Protein AF-A0A9J6FSG3-F1 (afdb_monomer_lite)

Foldseek 3Di:
DDDDDPPPDPPPVVQVCVLLVVLVVVCVVLLDPVSSLVVSLVSCVPRVVDDSVCSVVCSVVCSLQPCLVVLVVVLVVVVVVCVVVVHDDDPVNSCCSRPPDPNVCSSVVVVVVVVVPPDDDDDDDDRD

Structure (mmCIF, N/CA/C/O backbone):
data_AF-A0A9J6FSG3-F1
#
_entry.id   AF-A0A9J6FSG3-F1
#
loop_
_atom_site.group_PDB
_atom_site.id
_atom_site.type_symbol
_atom_site.label_atom_id
_atom_site.label_alt_id
_atom_site.label_comp_id
_atom_site.label_asym_id
_atom_site.label_entity_id
_atom_site.label_seq_id
_atom_site.pdbx_PDB_ins_code
_atom_site.Cartn_x
_atom_site.Cartn_y
_atom_site.Cartn_z
_atom_site.occupancy
_atom_site.B_iso_or_equiv
_atom_site.auth_seq_id
_atom_site.auth_comp_id
_atom_site.auth_asym_id
_atom_site.auth_atom_id
_atom_site.pdbx_PDB_model_num
ATOM 1 N N . MET A 1 1 ? -31.574 -6.038 17.991 1.00 39.38 1 MET A N 1
ATOM 2 C CA . MET A 1 1 ? -31.765 -6.487 16.595 1.00 39.38 1 MET A CA 1
ATOM 3 C C . MET A 1 1 ? -31.814 -5.259 15.691 1.00 39.38 1 MET A C 1
ATOM 5 O O . MET A 1 1 ? -32.827 -4.576 15.675 1.00 39.38 1 MET A O 1
ATOM 9 N N . ARG A 1 2 ? -30.713 -4.919 15.010 1.00 40.78 2 ARG A N 1
ATOM 10 C CA . ARG A 1 2 ? -30.686 -3.914 13.932 1.00 40.78 2 ARG A CA 1
ATOM 11 C C . ARG A 1 2 ? -29.903 -4.501 12.762 1.00 40.78 2 ARG A C 1
ATOM 13 O O . ARG A 1 2 ? -28.725 -4.240 12.591 1.00 40.78 2 ARG A O 1
ATOM 20 N N . THR A 1 3 ? -30.571 -5.362 12.009 1.00 61.94 3 THR A N 1
ATOM 21 C CA . THR A 1 3 ? -30.168 -5.751 10.659 1.00 61.94 3 THR A CA 1
ATOM 22 C C . THR A 1 3 ? -30.867 -4.794 9.705 1.00 61.94 3 THR A C 1
ATOM 24 O O . THR A 1 3 ? -32.079 -4.891 9.516 1.00 61.94 3 THR A O 1
ATOM 27 N N . ALA A 1 4 ? -30.126 -3.851 9.134 1.00 41.97 4 ALA A N 1
ATOM 28 C CA . ALA A 1 4 ? -30.594 -3.047 8.014 1.00 41.97 4 ALA A CA 1
ATOM 29 C C . ALA A 1 4 ? -29.568 -3.166 6.890 1.00 41.97 4 ALA A C 1
ATOM 31 O O . ALA A 1 4 ? -28.612 -2.404 6.790 1.00 41.97 4 ALA A O 1
ATOM 32 N N . HIS A 1 5 ? -29.801 -4.181 6.059 1.00 46.56 5 HIS A N 1
ATOM 33 C CA . HIS A 1 5 ? -29.325 -4.277 4.690 1.00 46.56 5 HIS A CA 1
ATOM 34 C C . HIS A 1 5 ? -29.430 -2.909 3.991 1.00 46.56 5 HIS A C 1
ATOM 36 O O . HIS A 1 5 ? -30.512 -2.499 3.576 1.00 46.56 5 HIS A O 1
ATOM 42 N N . ARG A 1 6 ? -28.300 -2.224 3.808 1.00 40.53 6 ARG A N 1
ATOM 43 C CA . ARG A 1 6 ? -28.136 -1.193 2.775 1.00 40.53 6 ARG A CA 1
ATOM 44 C C . ARG A 1 6 ? -26.904 -1.530 1.945 1.00 40.53 6 ARG A C 1
ATOM 46 O O . ARG A 1 6 ? -25.897 -0.832 1.944 1.00 40.53 6 ARG A O 1
ATOM 53 N N . TRP A 1 7 ? -27.001 -2.657 1.244 1.00 37.88 7 TRP A N 1
ATOM 54 C CA . TRP A 1 7 ? -26.166 -2.953 0.082 1.00 37.88 7 TRP A CA 1
ATOM 55 C C . TRP A 1 7 ? -26.536 -1.934 -1.008 1.00 37.88 7 TRP A C 1
ATOM 57 O O . TRP A 1 7 ? -27.483 -2.120 -1.762 1.00 37.88 7 TRP A O 1
ATOM 67 N N . GLY A 1 8 ? -25.875 -0.780 -0.961 1.00 49.06 8 GLY A N 1
ATOM 68 C CA . GLY A 1 8 ? -26.178 0.403 -1.774 1.00 49.06 8 GLY A CA 1
ATOM 69 C C . GLY A 1 8 ? -25.783 1.706 -1.077 1.00 49.06 8 GLY A C 1
ATOM 70 O O . GLY A 1 8 ? -26.466 2.717 -1.214 1.00 49.06 8 GLY A O 1
ATOM 71 N N . GLY A 1 9 ? -24.752 1.663 -0.229 1.00 47.75 9 GLY A N 1
ATOM 72 C CA . GLY A 1 9 ? -24.326 2.812 0.554 1.00 47.75 9 GLY A CA 1
ATOM 73 C C . GLY A 1 9 ? -23.636 3.831 -0.336 1.00 47.75 9 GLY A C 1
ATOM 74 O O . GLY A 1 9 ? -22.488 3.629 -0.718 1.00 47.75 9 GLY A O 1
ATOM 75 N N . GLU A 1 10 ? -24.322 4.938 -0.602 1.00 52.41 10 GLU A N 1
ATOM 76 C CA . GLU A 1 10 ? -23.725 6.233 -0.930 1.00 52.41 10 GLU A CA 1
ATOM 77 C C . GLU A 1 10 ? -22.832 6.664 0.254 1.00 52.41 10 GLU A C 1
ATOM 79 O O . GLU A 1 10 ? -23.179 7.522 1.063 1.00 52.41 10 GLU A O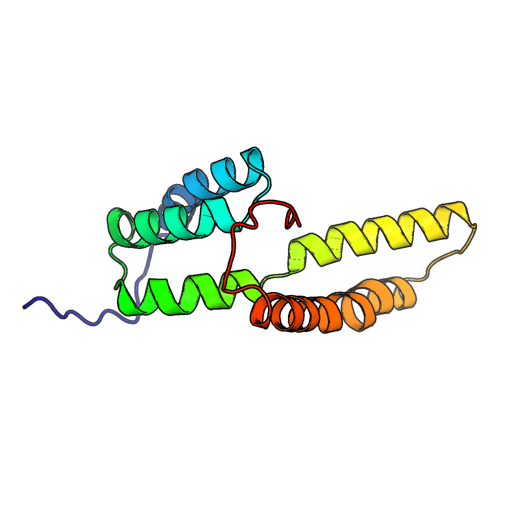 1
ATOM 84 N N . GLN A 1 11 ? -21.720 5.959 0.458 1.00 61.81 11 GLN A N 1
ATOM 85 C CA . GLN A 1 11 ? -20.679 6.377 1.378 1.00 61.81 11 GLN A CA 1
ATOM 86 C C . GLN A 1 11 ? -19.972 7.527 0.685 1.00 61.81 11 GLN A C 1
ATOM 88 O O . GLN A 1 11 ? -19.386 7.336 -0.380 1.00 61.81 11 GLN A O 1
ATOM 93 N N . ASP A 1 12 ? -20.054 8.721 1.269 1.00 74.88 12 ASP A N 1
ATOM 94 C CA . ASP A 1 12 ? -19.366 9.879 0.719 1.00 74.88 12 ASP A CA 1
ATOM 95 C C . ASP A 1 12 ? -17.871 9.524 0.570 1.00 74.88 12 ASP A C 1
ATOM 97 O O . ASP A 1 12 ? -17.215 9.214 1.578 1.00 74.88 12 ASP A O 1
ATOM 101 N N . PRO A 1 13 ? -17.308 9.536 -0.656 1.00 75.50 13 PRO A N 1
ATOM 102 C CA . PRO A 1 13 ? -15.922 9.137 -0.893 1.00 75.50 13 PRO A CA 1
ATOM 103 C C . PRO A 1 13 ? -14.940 9.939 -0.038 1.00 75.50 13 PRO A C 1
ATOM 105 O O . PRO A 1 13 ? -13.875 9.448 0.335 1.00 75.50 13 PRO A O 1
ATOM 108 N N . ARG A 1 14 ? -15.312 11.175 0.324 1.00 78.12 14 ARG A N 1
ATOM 109 C CA . ARG A 1 14 ? -14.506 12.050 1.178 1.00 78.12 14 ARG A CA 1
ATOM 110 C C . ARG A 1 14 ? -14.527 11.587 2.629 1.00 78.12 14 ARG A C 1
ATOM 112 O O . ARG A 1 14 ? -13.504 11.696 3.302 1.00 78.12 14 ARG A O 1
ATOM 119 N N . ARG A 1 15 ? -15.656 11.063 3.121 1.00 78.25 15 ARG A N 1
ATOM 120 C CA . ARG A 1 15 ? -15.747 10.474 4.467 1.00 78.25 15 ARG A CA 1
ATOM 121 C C . ARG A 1 15 ? -14.908 9.204 4.545 1.00 78.25 15 ARG A C 1
ATOM 123 O O . ARG A 1 15 ? -14.107 9.085 5.466 1.00 78.25 15 ARG A O 1
ATOM 130 N N . PHE A 1 16 ? -15.026 8.321 3.554 1.00 80.69 16 PHE A N 1
ATOM 131 C CA . PHE A 1 16 ? -14.213 7.106 3.477 1.00 80.69 16 PHE A CA 1
ATOM 132 C C . PHE A 1 16 ? -12.714 7.436 3.444 1.00 80.69 16 PHE A C 1
ATOM 134 O O . PHE A 1 16 ? -11.950 6.941 4.269 1.00 80.69 16 PHE A O 1
ATOM 141 N N . LEU A 1 17 ? -12.303 8.370 2.577 1.00 82.06 17 LEU A N 1
ATOM 142 C CA . LEU A 1 17 ? -10.909 8.801 2.484 1.00 82.06 17 LEU A CA 1
ATOM 143 C C . LEU A 1 17 ? -10.382 9.368 3.809 1.00 82.06 17 LEU A C 1
ATOM 145 O O . LEU A 1 17 ? -9.268 9.036 4.200 1.00 82.06 17 LEU A O 1
ATOM 149 N N . ARG A 1 18 ? -11.166 10.191 4.520 1.00 81.94 18 ARG A N 1
ATOM 150 C CA . ARG A 1 18 ? -10.767 10.755 5.824 1.00 81.94 18 ARG A CA 1
ATOM 151 C C . ARG A 1 18 ? -10.538 9.676 6.880 1.00 81.94 18 ARG A C 1
ATOM 153 O O . ARG A 1 18 ? -9.564 9.767 7.621 1.00 81.94 18 ARG A O 1
ATOM 160 N N . VAL A 1 19 ? -11.405 8.666 6.924 1.00 82.75 19 VAL A N 1
ATOM 161 C CA . VAL A 1 19 ? -11.291 7.538 7.860 1.00 82.75 19 VAL A CA 1
ATOM 162 C C . VAL A 1 19 ? -10.062 6.683 7.541 1.00 82.75 19 VAL A C 1
ATOM 164 O O . VAL A 1 19 ? -9.311 6.326 8.443 1.00 82.75 19 VAL A O 1
ATOM 167 N N . THR A 1 20 ? -9.794 6.409 6.262 1.00 82.19 20 THR A N 1
ATOM 168 C CA . THR A 1 20 ? -8.644 5.589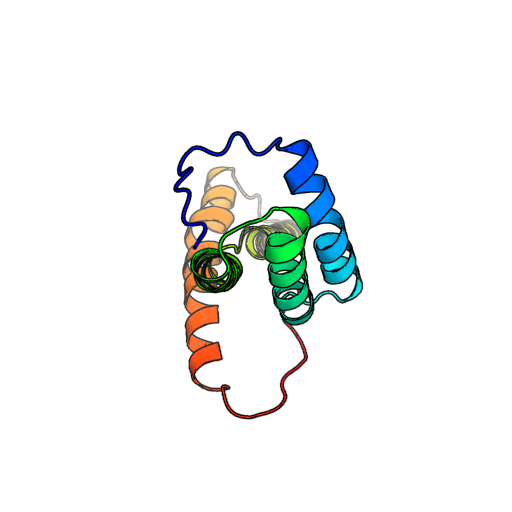 5.839 1.00 82.19 20 THR A CA 1
ATOM 169 C C . THR A 1 20 ? -7.311 6.356 5.840 1.00 82.19 20 THR A C 1
ATOM 171 O O . THR A 1 20 ? -6.245 5.743 5.875 1.00 82.19 20 THR A O 1
ATOM 174 N N . LEU A 1 21 ? -7.327 7.694 5.852 1.00 85.25 21 LEU A N 1
ATOM 175 C CA . LEU A 1 21 ? -6.109 8.513 5.831 1.00 85.25 21 LEU A CA 1
ATOM 176 C C . LEU A 1 21 ? -5.222 8.273 7.062 1.00 85.25 21 LEU A C 1
ATOM 178 O O . LEU A 1 21 ? -4.007 8.139 6.930 1.00 85.25 21 LEU A O 1
ATOM 182 N N . ALA A 1 22 ? -5.813 8.206 8.256 1.00 85.06 22 ALA A N 1
ATOM 183 C CA . ALA A 1 22 ? -5.077 8.000 9.502 1.00 85.06 22 ALA A CA 1
ATOM 184 C C . ALA A 1 22 ? -4.298 6.664 9.529 1.00 85.06 22 ALA A C 1
ATOM 186 O O . ALA A 1 22 ? -3.079 6.702 9.750 1.00 85.06 22 ALA A O 1
ATOM 187 N N . PRO A 1 23 ? -4.919 5.497 9.246 1.00 83.62 23 PRO A N 1
ATOM 188 C CA . PRO A 1 23 ? -4.180 4.243 9.147 1.00 83.62 23 PRO A CA 1
ATOM 189 C C . PRO A 1 23 ? -3.208 4.231 7.960 1.00 83.62 23 PRO A C 1
ATOM 191 O O . PRO A 1 23 ? -2.135 3.647 8.087 1.00 83.62 23 PRO A O 1
ATOM 194 N N . ALA A 1 24 ? -3.496 4.921 6.849 1.00 82.88 24 ALA A N 1
ATOM 195 C CA . ALA A 1 24 ? -2.567 5.029 5.719 1.00 82.88 24 ALA A CA 1
ATOM 196 C C . ALA A 1 24 ? -1.286 5.806 6.072 1.00 82.88 24 ALA A C 1
ATOM 198 O O . ALA A 1 24 ? -0.182 5.356 5.765 1.00 82.88 24 ALA A O 1
ATOM 199 N N . VAL A 1 25 ? -1.402 6.938 6.772 1.00 85.12 25 VAL A N 1
ATOM 200 C CA . VAL A 1 25 ? -0.243 7.707 7.257 1.00 85.12 25 VAL A CA 1
ATOM 201 C C . VAL A 1 25 ? 0.550 6.897 8.280 1.00 85.12 25 VAL A C 1
ATOM 203 O O . VAL A 1 25 ? 1.782 6.911 8.259 1.00 85.12 25 VAL A O 1
ATOM 206 N N . LYS A 1 26 ? -0.131 6.149 9.154 1.00 84.19 26 LYS A N 1
ATOM 207 C CA . LYS A 1 26 ? 0.536 5.261 10.111 1.00 84.19 26 LYS A CA 1
ATOM 208 C C . LYS A 1 26 ? 1.275 4.118 9.405 1.00 84.19 26 LYS A C 1
ATOM 210 O O . LYS A 1 26 ? 2.424 3.855 9.746 1.00 84.19 26 LYS A O 1
ATOM 215 N N . ALA A 1 27 ? 0.665 3.512 8.384 1.00 80.75 27 ALA A N 1
ATOM 216 C CA . ALA A 1 27 ? 1.286 2.496 7.532 1.00 80.75 27 ALA A CA 1
ATOM 217 C C . ALA A 1 27 ? 2.531 3.030 6.818 1.00 80.75 27 ALA A C 1
ATOM 219 O O . ALA A 1 27 ? 3.546 2.346 6.734 1.00 80.75 27 ALA A O 1
ATOM 220 N N . PHE A 1 28 ? 2.455 4.263 6.312 1.00 80.75 28 PHE A N 1
ATOM 221 C CA . PHE A 1 28 ? 3.568 4.921 5.640 1.00 80.75 28 PHE A CA 1
ATOM 222 C C . PHE A 1 28 ? 4.727 5.180 6.608 1.00 80.75 28 PHE A C 1
ATOM 224 O O . PHE A 1 28 ? 5.877 4.907 6.283 1.00 80.75 28 PHE A O 1
ATOM 231 N N . ARG A 1 29 ? 4.422 5.636 7.830 1.00 84.06 29 ARG A N 1
ATOM 232 C CA . ARG A 1 29 ? 5.422 5.874 8.882 1.00 84.06 29 ARG A CA 1
ATOM 233 C C . ARG A 1 29 ? 6.086 4.596 9.387 1.00 84.06 29 ARG A C 1
ATOM 235 O O . ARG A 1 29 ? 7.284 4.602 9.636 1.00 84.06 29 ARG A O 1
ATOM 242 N N . SER A 1 30 ? 5.324 3.518 9.561 1.00 79.94 30 SER A N 1
ATOM 243 C CA . SER A 1 30 ? 5.851 2.226 10.022 1.00 79.94 30 SER A CA 1
ATOM 244 C C . SER A 1 30 ? 6.432 1.375 8.891 1.00 79.94 30 SER A C 1
ATOM 246 O O . SER A 1 30 ? 6.985 0.306 9.149 1.00 79.94 30 SER A O 1
ATOM 248 N N . ALA A 1 31 ? 6.257 1.821 7.644 1.00 73.75 31 ALA A N 1
ATOM 249 C CA . ALA A 1 31 ? 6.574 1.103 6.418 1.00 73.75 31 ALA A CA 1
ATOM 250 C C . ALA A 1 31 ? 5.934 -0.305 6.326 1.00 73.75 31 ALA A C 1
ATOM 252 O O . ALA A 1 31 ? 6.277 -1.089 5.449 1.00 73.75 31 ALA A O 1
ATOM 253 N N . SER A 1 32 ? 4.982 -0.664 7.193 1.00 73.19 32 SER A N 1
ATOM 254 C CA . SER A 1 32 ? 4.502 -2.042 7.333 1.00 73.19 32 SER A CA 1
ATOM 255 C C . SER A 1 32 ? 2.990 -2.142 7.186 1.00 73.19 32 SER A C 1
ATOM 257 O O . SER A 1 32 ? 2.232 -1.524 7.932 1.00 73.19 32 SER A O 1
ATOM 259 N N . ARG A 1 33 ? 2.538 -3.007 6.268 1.00 70.25 33 ARG A N 1
ATOM 260 C CA . ARG A 1 33 ? 1.108 -3.321 6.099 1.00 70.25 33 ARG A CA 1
ATOM 261 C C . ARG A 1 33 ? 0.530 -4.115 7.267 1.00 70.25 33 ARG A C 1
ATOM 263 O O . ARG A 1 33 ? -0.636 -3.951 7.597 1.00 70.25 33 ARG A O 1
ATOM 270 N N . ALA A 1 34 ? 1.337 -4.955 7.916 1.00 72.31 34 ALA A N 1
ATOM 271 C CA . ALA A 1 34 ? 0.877 -5.763 9.046 1.00 72.31 34 ALA A CA 1
ATOM 272 C C . ALA A 1 34 ? 0.465 -4.902 10.251 1.00 72.31 34 ALA A C 1
ATOM 274 O O . ALA A 1 34 ? -0.377 -5.316 11.040 1.00 72.31 34 ALA A O 1
ATOM 275 N N . VAL A 1 35 ? 1.039 -3.700 10.362 1.00 73.00 35 VAL A N 1
ATOM 276 C CA . VAL A 1 35 ? 0.731 -2.738 11.425 1.00 73.00 35 VAL A CA 1
ATOM 277 C C . VAL A 1 35 ? -0.557 -1.970 11.124 1.00 73.00 35 VAL A C 1
ATOM 279 O O . VAL A 1 35 ? -1.293 -1.643 12.042 1.00 73.00 35 VAL A O 1
ATOM 282 N N . SER A 1 36 ? -0.863 -1.702 9.852 1.00 79.19 36 SER A N 1
ATOM 283 C CA . SER A 1 36 ? -2.016 -0.875 9.482 1.00 79.19 36 SER A CA 1
ATOM 284 C C . SER A 1 36 ? -3.308 -1.644 9.232 1.00 79.19 36 SER A C 1
ATOM 286 O O . SER A 1 36 ? -4.376 -1.049 9.321 1.00 79.19 36 SER A O 1
ATOM 288 N N . VAL A 1 37 ? -3.249 -2.941 8.916 1.00 81.19 37 VAL A N 1
ATOM 289 C CA . VAL A 1 37 ? -4.446 -3.781 8.723 1.00 81.19 37 VAL A CA 1
ATOM 290 C C . VAL A 1 37 ? -5.377 -3.788 9.946 1.00 81.19 37 VAL A C 1
ATOM 292 O O . VAL A 1 37 ? -6.559 -3.513 9.738 1.00 81.19 37 VAL A O 1
ATOM 295 N N . PRO A 1 38 ? -4.917 -4.053 11.189 1.00 82.56 38 PRO A N 1
ATOM 296 C CA . PRO A 1 38 ? -5.809 -4.033 12.353 1.00 82.56 38 PRO A CA 1
ATOM 297 C C . PRO A 1 38 ? -6.416 -2.644 12.586 1.00 82.56 38 PRO A C 1
ATOM 299 O O . PRO A 1 38 ? -7.629 -2.530 12.728 1.00 82.56 38 PRO A O 1
ATOM 302 N N . ASP A 1 39 ? -5.605 -1.591 12.479 1.00 84.06 39 ASP A N 1
ATOM 303 C CA . ASP A 1 39 ? -6.061 -0.205 12.632 1.00 84.06 39 ASP A CA 1
ATOM 304 C C . ASP A 1 39 ? -7.070 0.217 11.554 1.00 84.06 39 ASP A C 1
ATOM 306 O O . ASP A 1 39 ? -7.944 1.047 11.789 1.00 84.06 39 ASP A O 1
ATOM 310 N N . THR A 1 40 ? -6.949 -0.333 10.343 1.00 84.06 40 THR A N 1
ATOM 311 C CA . THR A 1 40 ? -7.891 -0.058 9.250 1.00 84.06 40 THR A CA 1
ATOM 312 C C . THR A 1 40 ? -9.217 -0.773 9.476 1.00 84.06 40 THR A C 1
ATOM 314 O O . THR A 1 40 ? -10.259 -0.223 9.137 1.00 84.06 40 THR A O 1
ATOM 317 N N . ILE A 1 41 ? -9.195 -1.983 10.044 1.00 85.69 41 ILE A N 1
ATOM 318 C CA . ILE A 1 41 ? -10.412 -2.724 10.394 1.00 85.69 41 ILE A CA 1
ATOM 319 C C . ILE A 1 41 ? -11.181 -1.961 11.478 1.00 85.69 41 ILE A C 1
ATOM 321 O O . ILE A 1 41 ? -12.357 -1.684 11.280 1.00 85.69 41 ILE A O 1
ATOM 325 N N . GLU A 1 42 ? -10.506 -1.540 12.549 1.00 85.00 42 GLU A N 1
ATOM 326 C CA . GLU A 1 42 ? -11.118 -0.773 13.644 1.00 85.00 42 GLU A CA 1
ATOM 327 C C . GLU A 1 42 ? -11.681 0.570 13.150 1.00 85.00 42 GLU A C 1
ATOM 329 O O . GLU A 1 42 ? -12.847 0.883 13.378 1.00 85.00 42 GLU A O 1
ATOM 334 N N . ALA A 1 43 ? -10.913 1.317 12.347 1.00 83.38 43 ALA A N 1
ATOM 335 C CA . ALA A 1 43 ? -11.381 2.577 11.769 1.00 83.38 43 ALA A CA 1
ATOM 336 C C . ALA A 1 43 ? -12.612 2.404 10.854 1.00 83.38 43 ALA A C 1
ATOM 338 O O . ALA A 1 43 ? -13.475 3.282 10.802 1.00 83.38 43 ALA A O 1
ATOM 339 N N . LEU A 1 44 ? -12.711 1.293 10.118 1.00 81.88 44 LEU A N 1
ATOM 340 C CA . LEU A 1 44 ? -13.843 1.005 9.231 1.00 81.88 44 LEU A CA 1
ATOM 341 C C . LEU A 1 44 ? -15.077 0.489 9.984 1.00 81.88 44 LEU A C 1
ATOM 343 O O . LEU A 1 44 ? -16.198 0.798 9.580 1.00 81.88 44 LEU A O 1
ATOM 347 N N . GLU A 1 45 ? -14.883 -0.263 11.064 1.00 83.94 45 GLU A N 1
ATOM 348 C CA . GLU A 1 45 ? -15.965 -0.721 11.939 1.00 83.94 45 GLU A CA 1
ATOM 349 C C . GLU A 1 45 ? -16.556 0.457 12.734 1.00 83.94 45 GLU A C 1
ATOM 351 O O . GLU A 1 45 ? -17.772 0.635 12.745 1.00 83.94 45 GLU A O 1
ATOM 356 N N . GLU A 1 46 ? -15.718 1.325 13.314 1.00 80.00 46 GLU A N 1
ATOM 357 C CA . GLU A 1 46 ? -16.176 2.429 14.169 1.00 80.00 46 GLU A CA 1
ATOM 358 C C . GLU A 1 46 ? -16.628 3.675 13.392 1.00 80.00 46 GLU A C 1
ATOM 360 O O . GLU A 1 46 ? -17.675 4.255 13.685 1.00 80.00 46 GLU A O 1
ATOM 365 N N . ALA A 1 47 ? -15.852 4.131 12.402 1.00 76.62 47 ALA A N 1
ATOM 366 C CA . ALA A 1 47 ? -16.096 5.431 11.769 1.00 76.62 47 ALA A CA 1
ATOM 367 C C . ALA A 1 47 ? -16.943 5.350 10.489 1.00 76.62 47 ALA A C 1
ATOM 369 O O . ALA A 1 47 ? -17.537 6.361 10.082 1.00 76.62 47 ALA A O 1
ATOM 370 N N . ALA A 1 48 ? -17.007 4.175 9.854 1.00 72.31 48 ALA A N 1
ATOM 371 C CA . ALA A 1 48 ? -17.795 3.934 8.643 1.00 72.31 48 ALA A CA 1
ATOM 372 C C . ALA A 1 48 ? -19.032 3.037 8.865 1.00 72.31 48 ALA A C 1
ATOM 374 O O . ALA A 1 48 ? -19.793 2.859 7.912 1.00 72.31 48 ALA A O 1
ATOM 375 N N . ASP A 1 49 ? -19.262 2.553 10.098 1.00 77.62 49 ASP A N 1
ATOM 376 C CA . ASP A 1 49 ? -20.404 1.702 10.492 1.00 77.62 49 ASP A CA 1
ATOM 377 C C . ASP A 1 49 ? -20.573 0.489 9.556 1.00 77.62 49 ASP A C 1
ATOM 379 O O . ASP A 1 49 ? -21.671 0.128 9.130 1.00 77.62 49 ASP A O 1
ATOM 383 N N . LEU A 1 50 ? -19.444 -0.098 9.142 1.00 79.19 50 LEU A N 1
ATOM 384 C CA . LEU A 1 50 ? -19.427 -1.254 8.253 1.00 79.19 50 LEU A CA 1
ATOM 385 C C . LEU A 1 50 ? -19.538 -2.549 9.051 1.00 79.19 50 LEU A C 1
ATOM 387 O O . LEU A 1 50 ? -18.986 -2.688 10.138 1.00 79.19 50 LEU A O 1
ATOM 391 N N . GLU A 1 51 ? -20.216 -3.538 8.469 1.00 82.56 51 GLU A N 1
ATOM 392 C CA . GLU A 1 51 ? -20.448 -4.803 9.151 1.00 82.56 51 GLU A CA 1
ATOM 393 C C . GLU A 1 51 ? -19.124 -5.561 9.396 1.00 82.56 51 GLU A C 1
ATOM 395 O O . GLU A 1 51 ? -18.451 -5.939 8.423 1.00 82.56 51 GLU A O 1
ATOM 400 N N . PRO A 1 52 ? -18.761 -5.859 10.665 1.00 81.38 52 PRO A N 1
ATOM 401 C CA . PRO A 1 52 ? -17.466 -6.451 11.027 1.00 81.38 52 PRO A CA 1
ATOM 402 C C . PRO A 1 52 ? -17.162 -7.750 10.281 1.00 81.38 52 PRO A C 1
ATOM 404 O O . PRO A 1 52 ? -16.023 -8.056 9.929 1.00 81.38 52 PRO A O 1
ATOM 407 N N . ARG A 1 53 ? -18.209 -8.531 9.985 1.00 82.94 53 ARG A N 1
ATOM 408 C CA . ARG A 1 53 ? -18.097 -9.801 9.261 1.00 82.94 53 ARG A CA 1
ATOM 409 C C . ARG A 1 53 ? -17.566 -9.621 7.839 1.00 82.94 53 ARG A C 1
ATOM 411 O O . ARG A 1 53 ? -16.807 -10.461 7.366 1.00 82.94 53 ARG A O 1
ATOM 418 N N . ILE A 1 54 ? -17.967 -8.546 7.165 1.00 82.25 54 ILE A N 1
ATOM 419 C CA . ILE A 1 54 ? -17.563 -8.257 5.787 1.00 82.25 54 ILE A CA 1
ATOM 420 C C . ILE A 1 54 ? -16.167 -7.632 5.794 1.00 82.25 54 ILE A C 1
ATOM 422 O O . ILE A 1 54 ? -15.291 -8.083 5.058 1.00 82.25 54 ILE A O 1
ATOM 426 N N . VAL A 1 55 ? -15.926 -6.654 6.673 1.00 83.75 55 VAL A N 1
ATOM 427 C CA . VAL A 1 55 ? -14.642 -5.938 6.775 1.00 83.75 55 VAL A CA 1
ATOM 428 C C . VAL A 1 55 ? -13.496 -6.899 7.102 1.00 83.75 55 VAL A C 1
ATOM 430 O O . VAL A 1 55 ? -12.487 -6.920 6.396 1.00 83.75 55 VAL A O 1
ATOM 433 N N . ARG A 1 56 ? -13.667 -7.769 8.104 1.00 83.75 56 ARG A N 1
ATOM 434 C CA . ARG A 1 56 ? -12.629 -8.721 8.540 1.00 83.75 56 ARG A CA 1
ATOM 435 C C . ARG A 1 56 ? -12.332 -9.829 7.530 1.00 83.75 56 ARG A C 1
ATOM 437 O O . ARG A 1 56 ? -11.298 -10.477 7.648 1.00 83.75 56 ARG A O 1
ATOM 444 N N . PHE A 1 57 ? -13.201 -10.047 6.544 1.00 84.69 57 PHE A N 1
ATOM 445 C CA . PHE A 1 57 ? -12.940 -10.976 5.445 1.00 84.69 57 PHE A CA 1
ATOM 446 C C . PHE A 1 57 ? -12.314 -10.259 4.243 1.00 84.69 57 PHE A C 1
ATOM 448 O O . PHE A 1 57 ? -11.282 -10.682 3.728 1.00 84.69 57 PHE A O 1
ATOM 455 N N . VAL A 1 58 ? -12.904 -9.140 3.821 1.00 84.62 58 VAL A N 1
ATOM 456 C CA . VAL A 1 58 ? -12.511 -8.438 2.593 1.00 84.62 58 VAL A CA 1
ATOM 457 C C . VAL A 1 58 ? -11.194 -7.683 2.760 1.00 84.62 58 VAL A C 1
ATOM 459 O O . VAL A 1 58 ? -10.356 -7.743 1.862 1.00 84.62 58 VAL A O 1
ATOM 462 N N . ILE A 1 59 ? -10.966 -7.005 3.892 1.00 84.06 59 ILE A N 1
ATOM 463 C CA . ILE A 1 59 ? -9.755 -6.192 4.094 1.00 84.06 59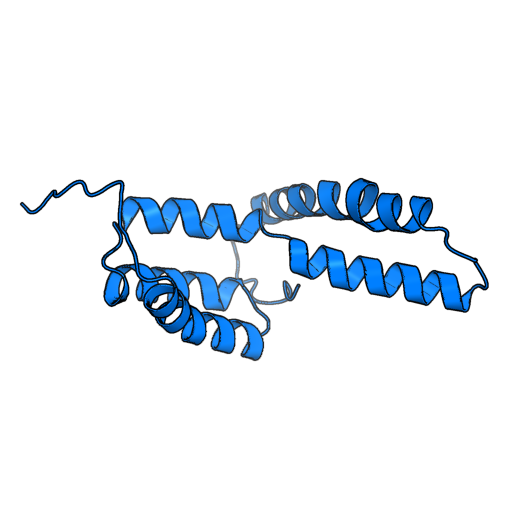 ILE A CA 1
ATOM 464 C C . ILE A 1 59 ? -8.481 -7.054 4.095 1.00 84.06 59 ILE A C 1
ATOM 466 O O . ILE A 1 59 ? -7.563 -6.724 3.340 1.00 84.06 59 ILE A O 1
ATOM 470 N N . PRO A 1 60 ? -8.389 -8.179 4.836 1.00 78.69 60 PRO A N 1
ATOM 471 C CA . PRO A 1 60 ? -7.193 -9.022 4.798 1.00 78.69 60 PRO A CA 1
ATOM 472 C C . PRO A 1 60 ? -6.971 -9.702 3.445 1.00 78.69 60 PRO A C 1
ATOM 474 O O . PRO A 1 60 ? -5.828 -9.849 3.014 1.00 78.69 60 PRO A O 1
ATOM 477 N N . VAL A 1 61 ? -8.039 -10.098 2.746 1.00 81.38 61 VAL A N 1
ATOM 478 C CA . VAL A 1 61 ? -7.926 -10.685 1.402 1.00 81.38 61 VAL A CA 1
ATOM 479 C C . VAL A 1 61 ? -7.445 -9.630 0.400 1.00 81.38 61 VAL A C 1
ATOM 481 O O . VAL A 1 61 ? -6.473 -9.855 -0.319 1.00 81.38 61 VAL A O 1
ATOM 484 N N . GLY A 1 62 ? -8.049 -8.441 0.404 1.00 73.06 62 GLY A N 1
ATOM 485 C CA . GLY A 1 62 ? -7.695 -7.341 -0.496 1.00 73.06 62 GLY A CA 1
ATOM 486 C C . GLY A 1 62 ? -6.292 -6.782 -0.256 1.00 73.06 62 GLY A C 1
ATOM 487 O O . GLY A 1 62 ? -5.581 -6.476 -1.212 1.00 73.06 62 GLY A O 1
ATOM 488 N N . ALA A 1 63 ? -5.847 -6.714 1.002 1.00 73.44 63 ALA A N 1
ATOM 489 C CA . ALA A 1 63 ? -4.498 -6.271 1.350 1.00 73.44 63 ALA A CA 1
ATOM 490 C C . ALA A 1 63 ? -3.395 -7.201 0.811 1.00 73.44 63 ALA A C 1
ATOM 492 O O . ALA A 1 63 ? -2.279 -6.741 0.578 1.00 73.44 63 ALA A O 1
ATOM 493 N N . ASN A 1 64 ? -3.700 -8.485 0.596 1.00 70.19 64 ASN A N 1
ATOM 494 C CA . ASN A 1 64 ? -2.763 -9.446 0.010 1.00 70.19 64 ASN A CA 1
ATOM 495 C C . ASN A 1 64 ? -2.745 -9.399 -1.524 1.00 70.19 64 ASN A C 1
ATOM 497 O O . ASN A 1 64 ? -1.691 -9.580 -2.124 1.00 70.19 64 ASN A O 1
ATOM 501 N N . VAL A 1 65 ? -3.891 -9.139 -2.158 1.00 69.00 65 VAL A N 1
ATOM 502 C CA . VAL A 1 65 ? -4.006 -9.106 -3.628 1.00 69.00 65 VAL A CA 1
ATOM 503 C C . VAL A 1 65 ? -3.571 -7.749 -4.206 1.00 69.00 65 VAL A C 1
ATOM 505 O O . VAL A 1 65 ? -3.111 -7.670 -5.345 1.00 69.00 65 VAL A O 1
ATOM 508 N N . SER A 1 66 ? -3.676 -6.663 -3.432 1.00 70.38 66 SER A N 1
ATOM 509 C CA . SER A 1 66 ? -3.335 -5.311 -3.889 1.00 70.38 66 SER A CA 1
ATOM 510 C C . SER A 1 66 ? -1.825 -5.071 -3.899 1.00 70.38 66 SER A C 1
ATOM 512 O O . SER A 1 66 ? -1.220 -4.637 -2.916 1.00 70.38 66 SER A O 1
ATOM 514 N N . MET A 1 67 ? -1.211 -5.344 -5.048 1.00 67.88 67 MET A N 1
ATOM 515 C CA . MET A 1 67 ? 0.242 -5.324 -5.207 1.00 67.88 67 MET A CA 1
ATOM 516 C C . MET A 1 67 ? 0.777 -4.251 -6.171 1.00 67.88 67 MET A C 1
ATOM 518 O O . MET A 1 67 ? 1.913 -4.313 -6.638 1.00 67.88 67 MET A O 1
ATOM 522 N N . SER A 1 68 ? -0.007 -3.205 -6.436 1.00 73.94 68 SER A N 1
ATOM 523 C CA . SER A 1 68 ? 0.373 -2.119 -7.356 1.00 73.94 68 SER A CA 1
ATOM 524 C C . SER A 1 68 ? 1.612 -1.331 -6.919 1.00 73.94 68 SER A C 1
ATOM 526 O O . SER A 1 68 ? 2.401 -0.918 -7.765 1.00 73.94 68 SER A O 1
ATOM 528 N N . GLY A 1 69 ? 1.809 -1.138 -5.611 1.00 69.94 69 GLY A N 1
ATOM 529 C CA . GLY A 1 69 ? 2.960 -0.396 -5.087 1.00 69.94 69 GLY A CA 1
ATOM 530 C C . GLY A 1 69 ? 4.292 -1.095 -5.364 1.00 69.94 69 GLY A C 1
ATOM 531 O O . GLY A 1 69 ? 5.250 -0.448 -5.780 1.00 69.94 69 GLY A O 1
ATOM 532 N N . THR A 1 70 ? 4.354 -2.421 -5.195 1.00 73.50 70 THR A N 1
ATOM 533 C CA . THR A 1 70 ? 5.596 -3.176 -5.433 1.00 73.50 70 THR A CA 1
ATOM 534 C C . THR A 1 70 ? 5.917 -3.274 -6.902 1.00 73.50 70 THR A C 1
ATOM 536 O O . THR A 1 70 ? 7.076 -3.124 -7.273 1.00 73.50 70 THR A O 1
ATOM 539 N N . ALA A 1 71 ? 4.886 -3.473 -7.726 1.00 73.94 71 ALA A N 1
ATOM 540 C CA . ALA A 1 71 ? 5.000 -3.447 -9.177 1.00 73.94 71 ALA A CA 1
ATOM 541 C C . ALA A 1 71 ? 5.788 -2.232 -9.638 1.00 73.94 71 ALA A C 1
ATOM 543 O O . ALA A 1 71 ? 6.746 -2.347 -10.390 1.00 73.94 71 ALA A O 1
ATOM 544 N N . LEU A 1 72 ? 5.364 -1.063 -9.151 1.00 76.44 72 LEU A N 1
ATOM 545 C CA . LEU A 1 72 ? 5.906 0.216 -9.561 1.00 76.44 72 LEU A CA 1
ATOM 546 C C . LEU A 1 72 ? 7.370 0.335 -9.169 1.00 76.44 72 LEU A C 1
ATOM 548 O O . LEU A 1 72 ? 8.187 0.622 -10.035 1.00 76.44 72 LEU A O 1
ATOM 552 N N . VAL A 1 73 ? 7.717 0.050 -7.914 1.00 83.19 73 VAL A N 1
ATOM 553 C CA . VAL A 1 73 ? 9.102 0.203 -7.449 1.00 83.19 73 VAL A CA 1
ATOM 554 C C . VAL A 1 73 ? 10.042 -0.781 -8.140 1.00 83.19 73 VAL A C 1
ATOM 556 O O . VAL A 1 73 ? 11.119 -0.388 -8.575 1.00 83.19 73 VAL A O 1
ATOM 559 N N . VAL A 1 74 ? 9.626 -2.037 -8.310 1.00 82.25 74 VAL A N 1
ATOM 560 C CA . VAL A 1 74 ? 10.453 -3.044 -8.988 1.00 82.25 74 VAL A CA 1
ATOM 561 C C . VAL A 1 74 ? 10.568 -2.735 -10.482 1.00 82.25 74 VAL A C 1
ATOM 563 O O . VAL A 1 74 ? 11.659 -2.828 -11.035 1.00 82.25 74 VAL A O 1
ATOM 566 N N . SER A 1 75 ? 9.484 -2.294 -11.131 1.00 81.69 75 SER A N 1
ATOM 567 C CA . SER A 1 75 ? 9.526 -1.877 -12.540 1.00 81.69 75 SER A CA 1
ATOM 568 C C . SER A 1 75 ? 10.410 -0.647 -12.754 1.00 81.69 75 SER A C 1
ATOM 570 O O . SER A 1 75 ? 11.204 -0.632 -13.687 1.00 81.69 75 SER A O 1
ATOM 572 N N . ALA A 1 76 ? 10.350 0.348 -11.864 1.00 84.75 76 ALA A N 1
ATOM 573 C CA . ALA A 1 76 ? 11.206 1.528 -11.932 1.00 84.75 76 ALA A CA 1
ATOM 574 C C . ALA A 1 76 ? 12.684 1.160 -11.728 1.00 84.75 76 ALA A C 1
ATOM 576 O O . ALA A 1 76 ? 13.544 1.670 -12.444 1.00 84.75 76 ALA A O 1
ATOM 577 N N . ALA A 1 77 ? 12.980 0.236 -10.807 1.00 85.62 77 ALA A N 1
ATOM 578 C CA . ALA A 1 77 ? 14.332 -0.279 -10.603 1.00 85.62 77 ALA A CA 1
ATOM 579 C C . ALA A 1 77 ? 14.851 -1.034 -11.839 1.00 85.62 77 ALA A C 1
ATOM 581 O O . ALA A 1 77 ? 15.992 -0.823 -12.242 1.00 85.62 77 ALA A O 1
ATOM 582 N N . ALA A 1 78 ? 14.010 -1.858 -12.473 1.00 84.25 78 ALA A N 1
ATOM 583 C CA . ALA A 1 78 ? 14.360 -2.587 -13.691 1.00 84.25 78 ALA A CA 1
ATOM 584 C C . ALA A 1 78 ? 14.637 -1.647 -14.877 1.00 84.25 78 ALA A C 1
ATOM 586 O O . ALA A 1 78 ? 15.650 -1.807 -15.552 1.00 84.25 78 ALA A O 1
ATOM 587 N N . VAL A 1 79 ? 13.789 -0.633 -15.089 1.00 84.94 79 VAL A N 1
ATOM 588 C CA . VAL A 1 79 ? 14.002 0.385 -16.135 1.00 84.94 79 VAL A CA 1
ATOM 589 C C . VAL A 1 79 ? 15.291 1.163 -15.875 1.00 84.94 79 VAL A C 1
ATOM 591 O O . VAL A 1 79 ? 16.097 1.325 -16.782 1.00 84.94 79 VAL A O 1
ATOM 594 N N . THR A 1 80 ? 15.528 1.582 -14.629 1.00 86.31 80 THR A N 1
ATOM 595 C CA . THR A 1 80 ? 16.753 2.313 -14.263 1.00 86.31 80 THR A CA 1
ATOM 596 C C . THR A 1 80 ? 18.003 1.474 -14.532 1.00 86.31 80 THR A C 1
ATOM 598 O O . THR A 1 80 ? 18.972 1.987 -15.082 1.00 86.31 80 THR A O 1
ATOM 601 N N . LEU A 1 81 ? 17.980 0.181 -14.192 1.00 86.94 81 LEU A N 1
ATOM 602 C CA . LEU A 1 81 ? 19.096 -0.727 -14.454 1.00 86.94 81 LEU A CA 1
ATOM 603 C C . LEU A 1 81 ? 19.348 -0.906 -15.959 1.00 86.94 81 LEU A C 1
ATOM 605 O O . LEU A 1 81 ? 20.495 -0.873 -16.386 1.00 86.94 81 LEU A O 1
ATOM 609 N N . ALA A 1 82 ? 18.290 -1.028 -16.762 1.00 84.19 82 ALA A N 1
ATOM 610 C CA . ALA A 1 82 ? 18.404 -1.136 -18.215 1.00 84.19 82 ALA A CA 1
ATOM 611 C C . ALA A 1 82 ? 18.992 0.134 -18.854 1.00 84.19 82 ALA A C 1
ATOM 613 O O . ALA A 1 82 ? 19.837 0.046 -19.740 1.00 84.19 82 ALA A O 1
ATOM 614 N N . THR A 1 83 ? 18.611 1.318 -18.359 1.00 82.94 83 THR A N 1
ATOM 615 C CA . THR A 1 83 ? 19.188 2.590 -18.821 1.00 82.94 83 THR A CA 1
ATOM 616 C C . THR A 1 83 ? 20.669 2.724 -18.452 1.00 82.94 83 THR A C 1
ATOM 618 O O . THR A 1 83 ? 21.430 3.314 -19.213 1.00 82.94 83 THR A O 1
ATOM 621 N N . LEU A 1 84 ? 21.107 2.159 -17.319 1.00 89.50 84 LEU A N 1
ATOM 622 C CA . LEU A 1 84 ? 22.526 2.132 -16.936 1.00 89.50 84 LEU A CA 1
ATOM 623 C C . LEU A 1 84 ? 23.370 1.212 -17.831 1.00 89.50 84 LEU A C 1
ATOM 625 O O . LEU A 1 84 ? 24.553 1.479 -18.016 1.00 89.50 84 LEU A O 1
ATOM 629 N N . ASP A 1 85 ? 22.763 0.164 -18.388 1.00 87.69 85 ASP A N 1
ATOM 630 C CA . ASP A 1 85 ? 23.415 -0.801 -19.285 1.00 87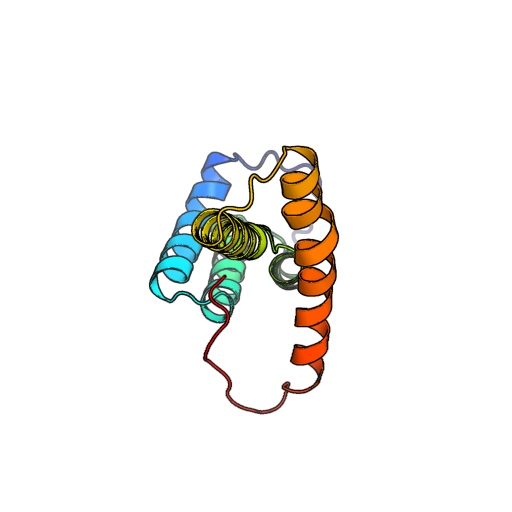.69 85 ASP A CA 1
ATOM 631 C C . ASP A 1 85 ? 23.359 -0.376 -20.769 1.00 87.69 85 ASP A C 1
ATOM 633 O O . ASP A 1 85 ? 23.865 -1.067 -21.648 1.00 87.69 85 ASP A O 1
ATOM 637 N N . GLY A 1 86 ? 22.751 0.779 -21.068 1.00 82.38 86 GLY A N 1
ATOM 638 C CA . GLY A 1 86 ? 22.636 1.308 -22.431 1.00 82.38 86 GLY A CA 1
ATOM 639 C C . GLY A 1 86 ? 21.578 0.615 -23.298 1.00 82.38 86 GLY A C 1
ATOM 640 O O . GLY A 1 86 ? 21.629 0.730 -24.520 1.00 82.38 86 GLY A O 1
ATOM 641 N N . LEU A 1 87 ? 20.621 -0.093 -22.690 1.00 81.12 87 LEU A N 1
ATOM 642 C CA . LEU A 1 87 ? 19.502 -0.716 -23.396 1.00 81.12 87 LEU A CA 1
ATOM 643 C C . LEU A 1 87 ? 18.391 0.317 -23.637 1.00 81.12 87 LEU A C 1
ATOM 645 O O . LEU A 1 87 ? 17.811 0.860 -22.691 1.00 81.12 87 LEU A O 1
ATOM 649 N N . GLU A 1 88 ? 18.070 0.577 -24.904 1.00 74.88 88 GLU A N 1
ATOM 650 C CA . GLU A 1 88 ? 16.910 1.387 -25.283 1.00 74.88 88 GLU A CA 1
ATOM 651 C C . GLU A 1 88 ? 15.640 0.540 -25.171 1.00 74.88 88 GLU A C 1
ATOM 653 O O . GLU A 1 88 ? 15.360 -0.293 -26.026 1.00 74.88 88 GLU A O 1
ATOM 658 N N . LEU A 1 89 ? 14.883 0.739 -24.089 1.00 75.69 89 LEU A N 1
ATOM 659 C CA . LEU A 1 89 ? 13.607 0.059 -23.871 1.00 75.69 89 LEU A CA 1
ATOM 660 C C . LEU A 1 89 ? 12.484 0.743 -24.662 1.00 75.69 89 LEU A C 1
ATOM 662 O O . LEU A 1 89 ? 12.146 1.903 -24.405 1.00 75.69 89 LEU A O 1
ATOM 666 N N . GLY A 1 90 ? 11.867 0.001 -25.575 1.00 82.12 90 GLY A N 1
ATOM 667 C CA . GLY A 1 90 ? 10.658 0.389 -26.290 1.00 82.12 90 GLY A CA 1
ATOM 668 C C . GLY A 1 90 ? 9.389 0.331 -25.420 1.00 82.12 90 GLY A C 1
ATOM 669 O O . GLY A 1 90 ? 9.367 -0.275 -24.338 1.00 82.12 90 GLY A O 1
ATOM 670 N N . PRO A 1 91 ? 8.283 0.949 -25.876 1.00 76.62 91 PRO A N 1
ATOM 671 C CA . PRO A 1 91 ? 7.006 0.930 -25.160 1.00 76.62 91 PRO A CA 1
ATOM 672 C C . PRO A 1 91 ? 6.440 -0.490 -24.977 1.00 76.62 91 PRO A C 1
ATOM 674 O O . PRO A 1 91 ? 5.784 -0.759 -23.967 1.00 76.62 91 PRO A O 1
ATOM 677 N N . GLU A 1 92 ? 6.718 -1.412 -25.902 1.00 80.06 92 GLU A N 1
ATOM 678 C CA . GLU A 1 92 ? 6.356 -2.827 -25.801 1.00 80.06 92 GLU A CA 1
ATOM 679 C C . GLU A 1 92 ? 7.070 -3.550 -24.647 1.00 80.06 92 GLU A C 1
ATOM 681 O O . GLU A 1 92 ? 6.434 -4.281 -23.883 1.00 80.06 92 GLU A O 1
ATOM 686 N N . GLU A 1 93 ? 8.365 -3.304 -24.453 1.00 80.62 93 GLU A N 1
ATOM 687 C CA . GLU A 1 93 ? 9.176 -3.947 -23.414 1.00 80.62 93 GLU A CA 1
ATOM 688 C C . GLU A 1 93 ? 8.789 -3.434 -22.029 1.00 80.62 93 GLU A C 1
ATOM 690 O O . GLU A 1 93 ? 8.646 -4.213 -21.084 1.00 80.62 93 GLU A O 1
ATOM 695 N N . MET A 1 94 ? 8.498 -2.137 -21.914 1.00 78.94 94 MET A N 1
ATOM 696 C CA . MET A 1 94 ? 7.996 -1.548 -20.675 1.00 78.94 94 MET A CA 1
ATOM 697 C C . MET A 1 94 ? 6.644 -2.144 -20.255 1.00 78.94 94 MET A C 1
ATOM 699 O O . MET A 1 94 ? 6.403 -2.370 -19.062 1.00 78.94 94 MET A O 1
ATOM 703 N N . LEU A 1 95 ? 5.768 -2.450 -21.218 1.00 76.81 95 LEU A N 1
ATOM 704 C CA . LEU A 1 95 ? 4.481 -3.086 -20.946 1.00 76.81 95 LEU A CA 1
ATOM 705 C C . LEU A 1 95 ? 4.656 -4.545 -20.500 1.00 76.81 95 LEU A C 1
ATOM 707 O O . LEU A 1 95 ? 4.000 -4.980 -19.554 1.00 76.81 95 LEU A O 1
ATOM 711 N N . ILE A 1 96 ? 5.586 -5.284 -21.109 1.00 80.31 96 ILE A N 1
ATOM 712 C CA . ILE A 1 96 ? 5.907 -6.672 -20.737 1.00 80.31 96 ILE A CA 1
ATOM 713 C C . ILE A 1 96 ? 6.507 -6.743 -19.325 1.00 80.31 96 ILE A C 1
ATOM 715 O O . ILE A 1 96 ? 6.053 -7.548 -18.503 1.00 80.31 96 ILE A O 1
ATOM 719 N N . ILE A 1 97 ? 7.465 -5.865 -19.011 1.00 80.25 97 ILE A N 1
ATOM 720 C CA . ILE A 1 97 ? 8.108 -5.781 -17.690 1.00 80.25 97 ILE A CA 1
ATOM 721 C C . ILE A 1 97 ? 7.063 -5.478 -16.607 1.00 80.25 97 ILE A C 1
ATOM 723 O O . ILE A 1 97 ? 7.045 -6.118 -15.552 1.00 80.25 97 ILE A O 1
ATOM 727 N N . ARG A 1 98 ? 6.149 -4.534 -16.868 1.00 71.50 98 ARG A N 1
ATOM 728 C CA . ARG A 1 98 ? 5.171 -4.067 -15.876 1.00 71.50 98 ARG A CA 1
ATOM 729 C C . ARG A 1 98 ? 3.939 -4.967 -15.737 1.00 71.50 98 ARG A C 1
ATOM 731 O O . ARG A 1 98 ? 3.477 -5.171 -14.616 1.00 71.50 98 ARG A O 1
ATOM 738 N N . CYS A 1 99 ? 3.392 -5.493 -16.834 1.00 68.94 99 CYS A N 1
ATOM 739 C CA . CYS A 1 99 ? 2.145 -6.268 -16.830 1.00 68.94 99 CYS A CA 1
ATOM 740 C C . CYS A 1 99 ? 2.370 -7.784 -16.784 1.00 68.94 99 CYS A C 1
ATOM 742 O O . CYS A 1 99 ? 1.635 -8.481 -16.087 1.00 68.94 99 CYS A O 1
ATOM 744 N N . GLY A 1 100 ? 3.354 -8.297 -17.524 1.00 64.81 100 GLY A N 1
ATOM 745 C CA . GLY A 1 100 ? 3.473 -9.730 -17.796 1.00 64.81 100 GLY A CA 1
ATOM 746 C C . GLY A 1 100 ? 4.283 -10.501 -16.760 1.00 64.81 100 GLY A C 1
ATOM 747 O O . GLY A 1 100 ? 3.858 -11.567 -16.321 1.00 64.81 100 GLY A O 1
ATOM 748 N N . PHE A 1 101 ? 5.442 -9.975 -16.352 1.00 64.56 101 PHE A N 1
ATOM 749 C CA . PHE A 1 101 ? 6.438 -10.805 -15.662 1.00 64.56 101 PHE A CA 1
ATOM 750 C C . PHE A 1 101 ? 6.600 -10.525 -14.166 1.00 64.56 101 PHE A C 1
ATOM 752 O O . PHE A 1 101 ? 6.930 -11.434 -13.418 1.00 64.56 101 PHE A O 1
ATOM 759 N N . ILE A 1 102 ? 6.363 -9.300 -13.691 1.00 68.81 102 ILE A N 1
ATOM 760 C CA . ILE A 1 102 ? 6.633 -8.940 -12.284 1.00 68.81 102 ILE A CA 1
ATOM 761 C C . ILE A 1 102 ? 5.354 -8.981 -11.439 1.00 68.81 102 ILE A C 1
ATOM 763 O O . ILE A 1 102 ? 5.363 -9.453 -10.303 1.00 68.81 102 ILE A O 1
ATOM 767 N N . GLN A 1 103 ? 4.229 -8.533 -11.998 1.00 70.62 103 GLN A N 1
ATOM 768 C CA . GLN A 1 103 ? 2.998 -8.335 -11.233 1.00 70.62 103 GLN A CA 1
ATOM 769 C C . GLN A 1 103 ? 2.270 -9.643 -10.901 1.00 70.62 103 GLN A C 1
ATOM 771 O O . GLN A 1 103 ? 1.874 -9.863 -9.756 1.00 70.62 103 GLN A O 1
ATOM 776 N N . ILE A 1 104 ? 2.132 -10.525 -11.894 1.00 69.50 104 ILE A N 1
ATOM 777 C CA . ILE A 1 104 ? 1.434 -11.809 -11.763 1.00 69.50 104 ILE A CA 1
ATOM 778 C C . ILE A 1 104 ? 2.135 -12.728 -10.745 1.00 69.50 104 ILE A C 1
ATOM 780 O O . ILE A 1 104 ? 1.484 -13.139 -9.782 1.00 69.50 104 ILE A O 1
ATOM 784 N N . PRO A 1 105 ? 3.445 -13.032 -10.858 1.00 70.88 105 PRO A N 1
ATOM 785 C CA . PRO A 1 105 ? 4.080 -13.948 -9.917 1.00 70.88 105 PRO A CA 1
ATOM 786 C C . PRO A 1 105 ? 4.236 -13.361 -8.520 1.00 70.88 105 PRO A C 1
ATOM 788 O O . PRO A 1 105 ? 4.199 -14.121 -7.559 1.00 70.88 105 PRO A O 1
ATOM 791 N N . MET A 1 106 ? 4.367 -12.043 -8.349 1.00 66.69 106 MET A N 1
ATOM 792 C CA . MET A 1 106 ? 4.453 -11.493 -6.998 1.00 66.69 106 MET A CA 1
ATOM 793 C C . MET A 1 106 ? 3.105 -11.491 -6.264 1.00 66.69 106 MET A C 1
ATOM 795 O O . MET A 1 106 ? 3.092 -11.710 -5.048 1.00 66.69 106 MET A O 1
ATOM 799 N N . ALA A 1 107 ? 1.991 -11.293 -6.980 1.00 65.56 107 ALA A N 1
ATOM 800 C CA . ALA A 1 107 ? 0.653 -11.362 -6.393 1.00 65.56 107 ALA A CA 1
ATOM 801 C C . ALA A 1 107 ? 0.363 -12.755 -5.801 1.00 65.56 107 ALA A C 1
ATOM 803 O O . ALA A 1 107 ? -0.206 -12.856 -4.718 1.00 65.56 107 ALA A O 1
ATOM 804 N N . PHE A 1 108 ? 0.817 -13.826 -6.462 1.00 66.00 108 PHE A N 1
ATOM 805 C CA . PHE A 1 108 ? 0.642 -15.204 -5.983 1.00 66.00 108 PHE A CA 1
ATOM 806 C C . PHE A 1 108 ? 1.789 -15.697 -5.087 1.00 66.00 108 PHE A C 1
ATOM 808 O O . PHE A 1 108 ? 1.564 -16.401 -4.099 1.00 66.00 108 PHE A O 1
ATOM 815 N N . GLY A 1 109 ? 3.026 -15.311 -5.395 1.00 62.09 109 GLY A N 1
ATOM 816 C CA . GLY A 1 109 ? 4.233 -15.766 -4.708 1.00 62.09 109 GLY A CA 1
ATOM 817 C C . GLY A 1 109 ? 4.257 -15.375 -3.235 1.00 62.09 109 GLY A C 1
ATOM 818 O O . GLY A 1 109 ? 4.653 -16.186 -2.401 1.00 62.09 109 GLY A O 1
ATOM 819 N N . ARG A 1 110 ? 3.748 -14.186 -2.876 1.00 58.62 110 ARG A N 1
ATOM 820 C CA . ARG A 1 110 ? 3.668 -13.748 -1.471 1.00 58.62 110 ARG A CA 1
ATOM 821 C C . ARG A 1 110 ? 2.673 -14.536 -0.626 1.00 58.62 110 ARG A C 1
ATOM 823 O O . ARG A 1 110 ? 2.939 -14.764 0.555 1.00 58.62 110 ARG A O 1
ATOM 830 N N . SER A 1 111 ? 1.577 -15.012 -1.212 1.00 55.47 111 SER A N 1
ATOM 831 C CA . SER A 1 111 ? 0.630 -15.885 -0.512 1.00 55.47 111 SER A CA 1
ATOM 832 C C . SER A 1 111 ? 1.237 -17.260 -0.207 1.00 55.47 111 SER A C 1
ATOM 834 O O . SER A 1 111 ? 0.954 -17.830 0.847 1.00 55.47 111 SER A O 1
ATOM 836 N N . TYR A 1 112 ? 2.131 -17.764 -1.067 1.00 52.09 112 TYR A N 1
ATOM 837 C CA . TYR A 1 112 ? 2.765 -19.079 -0.903 1.00 52.09 112 TYR A CA 1
ATOM 838 C C . TYR A 1 112 ? 3.758 -19.135 0.275 1.00 52.09 112 TYR A C 1
ATOM 840 O O . TYR A 1 112 ? 3.798 -20.113 1.019 1.00 52.09 112 TYR A O 1
ATOM 848 N N . ILE A 1 113 ? 4.529 -18.066 0.505 1.00 54.88 113 ILE A N 1
ATOM 849 C CA . ILE A 1 113 ? 5.547 -18.005 1.579 1.00 54.88 113 ILE A CA 1
ATOM 850 C C . ILE A 1 113 ? 4.924 -17.819 2.974 1.00 54.88 113 ILE A C 1
ATOM 852 O O . ILE A 1 113 ? 5.493 -18.251 3.977 1.00 54.88 113 ILE A O 1
ATOM 856 N N . ARG A 1 114 ? 3.736 -17.202 3.055 1.00 50.12 114 ARG A N 1
ATOM 857 C CA . ARG A 1 114 ? 3.054 -16.881 4.323 1.00 50.12 114 ARG A CA 1
ATOM 858 C C . ARG A 1 114 ? 2.405 -18.106 4.981 1.00 50.12 114 ARG A C 1
ATOM 860 O O . ARG A 1 114 ? 2.365 -18.176 6.206 1.00 50.12 114 ARG A O 1
ATOM 867 N N . GLY A 1 115 ? 1.965 -19.093 4.192 1.00 50.25 115 GLY A N 1
ATOM 868 C CA . GLY A 1 115 ? 1.321 -20.318 4.693 1.00 50.25 115 GLY A CA 1
ATOM 869 C C . GLY A 1 115 ? 2.214 -21.197 5.580 1.00 50.25 115 GLY A C 1
ATOM 870 O O . GLY A 1 115 ? 1.704 -22.035 6.316 1.00 50.25 115 GLY A O 1
ATOM 871 N N . ARG A 1 116 ? 3.540 -20.990 5.557 1.00 45.31 116 ARG A N 1
ATOM 872 C CA . ARG A 1 116 ? 4.513 -21.776 6.334 1.00 45.31 116 ARG A CA 1
ATOM 873 C C . ARG A 1 116 ? 5.021 -21.087 7.615 1.00 45.31 116 ARG A C 1
ATOM 875 O O . ARG A 1 116 ? 5.786 -21.696 8.351 1.00 45.31 116 ARG A O 1
ATOM 882 N N . GLN A 1 117 ? 4.615 -19.844 7.896 1.00 47.62 117 GLN A N 1
ATOM 883 C CA . GLN A 1 117 ? 5.125 -19.018 9.009 1.00 47.62 117 GLN A CA 1
ATOM 884 C C . GLN A 1 117 ? 3.984 -18.520 9.921 1.00 47.62 117 GLN A C 1
ATOM 886 O O . GLN A 1 117 ? 3.930 -17.354 10.301 1.00 47.62 117 GLN A O 1
ATOM 891 N N . ALA A 1 118 ? 3.038 -19.400 10.262 1.00 45.34 118 ALA A N 1
ATOM 892 C CA . ALA A 1 118 ? 1.908 -19.084 11.147 1.00 45.34 118 ALA A CA 1
ATOM 893 C C . ALA A 1 118 ? 2.229 -19.223 12.655 1.00 45.34 118 ALA A C 1
ATOM 895 O O . ALA A 1 118 ? 1.320 -19.141 13.475 1.00 45.34 118 ALA A O 1
ATOM 896 N N . GLY A 1 119 ? 3.494 -19.455 13.031 1.00 39.47 119 GLY A N 1
ATOM 897 C CA . GLY A 1 119 ? 3.846 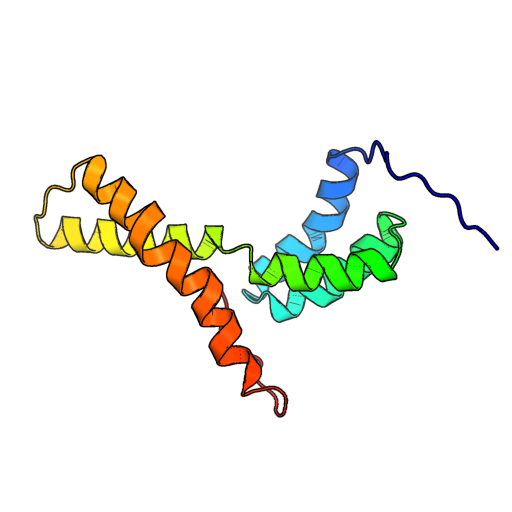-19.918 14.382 1.00 39.47 119 GLY A CA 1
ATOM 898 C C . GLY A 1 119 ? 4.776 -19.044 15.225 1.00 39.47 119 GLY A C 1
ATOM 899 O O . GLY A 1 119 ? 4.888 -19.305 16.416 1.00 39.47 119 GLY A O 1
ATOM 900 N N . SER A 1 120 ? 5.457 -18.030 14.689 1.00 32.22 120 SER A N 1
ATOM 901 C CA . SER A 1 120 ? 6.361 -17.225 15.520 1.00 32.22 120 SER A CA 1
ATOM 902 C C . SER A 1 120 ? 6.603 -15.849 14.923 1.00 32.22 120 SER A C 1
ATOM 904 O O . SER A 1 120 ? 6.992 -15.729 13.766 1.00 32.22 120 SER A O 1
ATOM 906 N N . VAL A 1 121 ? 6.317 -14.821 15.724 1.00 44.91 121 VAL A N 1
ATOM 907 C CA . VAL A 1 121 ? 7.035 -13.541 15.813 1.00 44.91 121 VAL A CA 1
ATOM 908 C C . VAL A 1 121 ? 7.895 -13.198 14.583 1.00 44.91 121 VAL A C 1
ATOM 910 O O . VAL A 1 121 ? 9.118 -13.257 14.612 1.00 44.91 121 VAL A O 1
ATOM 913 N N . CYS A 1 122 ? 7.254 -12.797 13.489 1.00 36.94 122 CYS A N 1
ATOM 914 C CA . CYS A 1 122 ? 7.917 -12.100 12.390 1.00 36.94 122 CYS A CA 1
ATOM 915 C C . CYS A 1 122 ? 7.066 -10.897 11.983 1.00 36.94 122 CYS A C 1
ATOM 917 O O . CYS A 1 122 ? 6.384 -10.852 10.958 1.00 36.94 122 CYS A O 1
ATOM 919 N N . ASN A 1 123 ? 7.142 -9.902 12.871 1.00 44.09 123 ASN A N 1
ATOM 920 C CA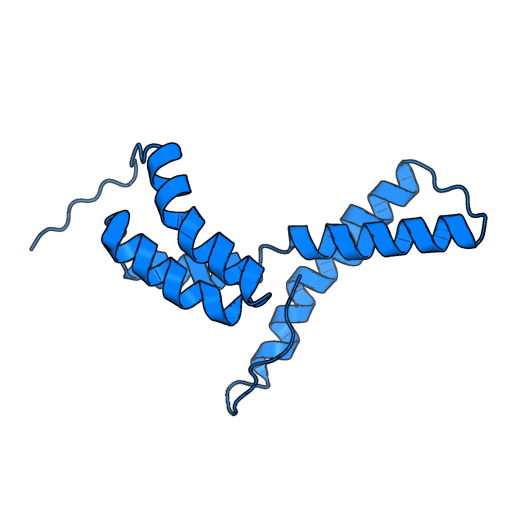 . ASN A 1 123 ? 7.480 -8.542 12.474 1.00 44.09 123 ASN A CA 1
ATOM 921 C C . ASN A 1 123 ? 8.645 -8.587 11.460 1.00 44.09 123 ASN A C 1
ATOM 923 O O . ASN A 1 123 ? 9.411 -9.549 11.443 1.00 44.09 123 ASN A O 1
ATOM 927 N N . THR A 1 124 ? 8.839 -7.519 10.700 1.00 40.66 124 THR A N 1
ATOM 928 C CA . THR A 1 124 ? 9.950 -7.293 9.757 1.00 40.66 124 THR A CA 1
ATOM 929 C C . THR A 1 124 ? 9.718 -7.711 8.286 1.00 40.66 124 THR A C 1
ATOM 931 O O . THR A 1 124 ? 9.620 -8.877 7.925 1.00 40.66 124 THR A O 1
ATOM 934 N N . TYR A 1 125 ? 9.688 -6.674 7.436 1.00 39.88 125 TYR A N 1
ATOM 935 C CA . TYR A 1 125 ? 9.870 -6.662 5.975 1.00 39.88 125 TYR A CA 1
ATOM 936 C C . TYR A 1 125 ? 8.701 -7.099 5.077 1.00 39.88 125 TYR A C 1
ATOM 938 O O . TYR A 1 125 ? 8.767 -8.074 4.336 1.00 39.88 125 TYR A O 1
ATOM 946 N N . THR A 1 126 ? 7.652 -6.279 5.010 1.00 45.62 126 THR A N 1
ATOM 947 C CA . THR A 1 126 ? 6.922 -6.098 3.740 1.00 45.62 126 THR A CA 1
ATOM 948 C C . THR A 1 126 ? 6.475 -4.645 3.629 1.00 45.62 126 THR A C 1
ATOM 950 O O . THR A 1 126 ? 5.285 -4.320 3.651 1.00 45.62 126 THR A O 1
ATOM 953 N N . VAL A 1 127 ? 7.476 -3.766 3.556 1.00 45.53 127 VAL A N 1
ATOM 954 C CA . VAL A 1 127 ? 7.316 -2.523 2.808 1.00 45.53 127 VAL A CA 1
ATOM 955 C C . VAL A 1 127 ? 7.230 -2.923 1.342 1.00 45.53 127 VAL A C 1
ATOM 957 O O . VAL A 1 127 ? 7.991 -3.779 0.891 1.00 45.53 127 VAL A O 1
ATOM 960 N N . ILE A 1 128 ? 6.336 -2.246 0.629 1.00 44.50 128 ILE A N 1
ATOM 961 C CA . ILE A 1 128 ? 6.046 -2.359 -0.803 1.00 44.50 128 ILE A CA 1
ATOM 962 C C . ILE A 1 128 ? 5.327 -3.615 -1.248 1.00 44.50 128 ILE A C 1
ATOM 964 O O . ILE A 1 128 ? 5.608 -4.761 -0.855 1.00 44.50 128 ILE A O 1
#

Organism: Haemaphysalis longicornis (NCBI:txid44386)

pLDDT: mean 70.99, std 15.03, range [32.22, 89.5]

Radius of gyration: 18.73 Å; chains: 1; bounding box: 55×34×43 Å

InterPro domains:
  IPR001991 Sodium:dicarboxylate symporter [PF00375] (10-97)
  IPR036458 Sodium:dicarboxylate symporter superfamily [G3DSA:1.10.3860.10] (6-115)
  IPR036458 Sodium:dicarboxylate symporter superfamily [SSF118215] (9-98)
  IPR050746 Dicarboxylate/Amino Acid:Cation Symporter [PTHR11958] (11-97)

Secondary structure (DSSP, 8-state):
------SS----HHHHHHHHHHHHHHHHHH--HHHHHHHHHHHHHHHS---HHHHHHHHHHHHHH--HHHHHHHHHHHHHHHHHTT----HHHHHIIIIIISHHHHHHHHHHHHTT--SS--------

Sequence (128 aa):
MRTAHRWGGEQDPRRFLRVTLAPAVKAFRSASRAVSVPDTIEALEEAADLEPRIVRFVIPVGANVSMSGTALVVSAAAVTLATLDGLELGPEEMLIIRCGFIQIPMAFGRSYIRGRQAGSVCNTYTVI